Protein AF-A0A822G5V5-F1 (afdb_monomer_lite)

Sequence (56 aa):
IGGNEKGEHFLQIKDILPDGPAARDGKLRRGDILVYVNDTNVLGFSHTDVVRIFQS

pLDDT: mean 79.12, std 13.68, range [38.22, 92.31]

Organism: NCBI:txid392032

Secondary structure (DSSP, 8-state):
----------EE-----TTSHHHHH----TT-EE-EETTEE-TT--HHHHHHHHT-

Radius of gyration: 13.14 Å; chains: 1; bounding box: 42×22×24 Å

Structure (mmCIF, N/CA/C/O backbone):
data_AF-A0A822G5V5-F1
#
_entry.id   AF-A0A822G5V5-F1
#
loop_
_atom_site.group_PDB
_atom_site.id
_atom_site.type_symbol
_atom_site.label_atom_id
_atom_site.label_alt_id
_atom_site.label_comp_id
_atom_site.label_asym_id
_atom_site.label_entity_id
_atom_site.label_seq_id
_atom_site.pdbx_PDB_ins_code
_atom_site.Cartn_x
_atom_site.Cartn_y
_atom_site.Cartn_z
_atom_site.occupancy
_atom_site.B_iso_or_equiv
_atom_site.auth_seq_id
_atom_site.auth_comp_id
_atom_site.auth_asym_id
_atom_site.auth_atom_id
_atom_site.pdbx_PDB_model_num
ATOM 1 N N . ILE A 1 1 ? 29.361 2.232 -10.834 1.00 38.22 1 ILE A N 1
ATOM 2 C CA . ILE A 1 1 ? 29.248 1.851 -9.405 1.00 38.22 1 ILE A CA 1
ATOM 3 C C . ILE A 1 1 ? 28.018 2.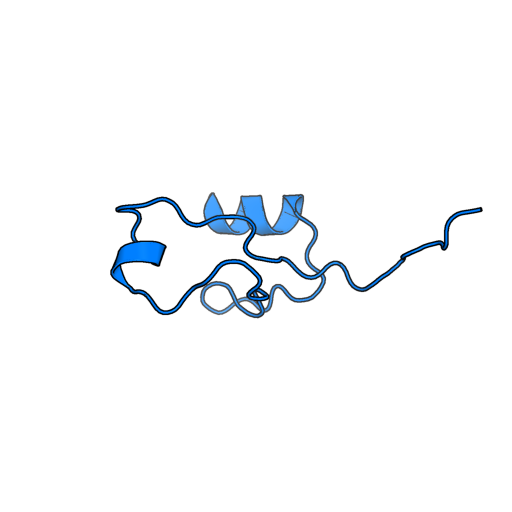539 -8.836 1.00 38.22 1 ILE A C 1
ATOM 5 O O . ILE A 1 1 ? 27.867 3.733 -9.055 1.00 38.22 1 ILE A O 1
ATOM 9 N N . GLY A 1 2 ? 27.092 1.731 -8.315 1.00 48.91 2 GLY A N 1
ATOM 10 C CA . GLY A 1 2 ? 25.663 2.026 -8.185 1.00 48.91 2 GLY A CA 1
ATOM 11 C C . GLY A 1 2 ? 25.341 3.253 -7.345 1.00 48.91 2 GLY A C 1
ATOM 12 O O . GLY A 1 2 ? 25.910 3.449 -6.272 1.00 48.91 2 GLY A O 1
ATOM 13 N N . GLY A 1 3 ? 24.424 4.061 -7.878 1.00 45.69 3 GLY A N 1
ATOM 14 C CA . GLY A 1 3 ? 23.840 5.195 -7.191 1.00 45.69 3 GLY A CA 1
ATOM 15 C C . GLY A 1 3 ? 23.211 4.737 -5.884 1.00 45.69 3 GLY A C 1
ATOM 16 O O . GLY A 1 3 ? 22.471 3.763 -5.816 1.00 45.69 3 GLY A O 1
ATOM 17 N N . ASN A 1 4 ? 23.560 5.455 -4.836 1.00 52.22 4 ASN A N 1
ATOM 18 C CA . ASN A 1 4 ? 22.872 5.520 -3.565 1.00 52.22 4 ASN A CA 1
ATOM 19 C C . ASN A 1 4 ? 21.427 6.003 -3.771 1.00 52.22 4 ASN A C 1
ATOM 21 O O . ASN A 1 4 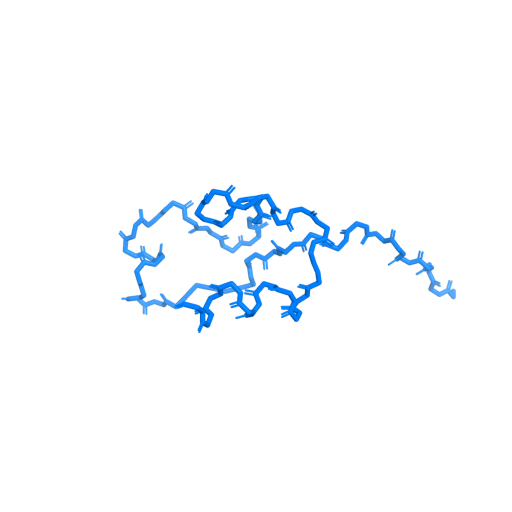? 21.095 7.146 -3.465 1.00 52.22 4 ASN A O 1
ATOM 25 N N . GLU A 1 5 ? 20.565 5.124 -4.274 1.00 55.88 5 GLU A N 1
ATOM 26 C CA . GLU A 1 5 ? 19.122 5.326 -4.356 1.00 55.88 5 GLU A CA 1
ATOM 27 C C . GLU A 1 5 ? 18.531 5.315 -2.938 1.00 55.88 5 GLU A C 1
ATOM 29 O O . GLU A 1 5 ? 17.796 4.417 -2.543 1.00 55.88 5 GLU A O 1
ATOM 34 N N . LYS A 1 6 ? 18.784 6.382 -2.171 1.00 50.97 6 LYS A N 1
ATOM 35 C CA . LYS A 1 6 ? 17.795 6.910 -1.220 1.00 50.97 6 LYS A CA 1
ATOM 36 C C . LYS A 1 6 ? 16.658 7.553 -2.023 1.00 50.97 6 LYS A C 1
ATOM 38 O O . LYS A 1 6 ? 16.336 8.721 -1.837 1.00 50.97 6 LYS A O 1
ATOM 43 N N . GLY A 1 7 ? 16.143 6.819 -3.004 1.00 49.31 7 GLY A N 1
ATOM 44 C CA . GLY A 1 7 ? 14.955 7.181 -3.742 1.00 49.31 7 GLY A CA 1
ATOM 45 C C . GLY A 1 7 ? 13.808 6.828 -2.827 1.00 49.31 7 GLY A C 1
ATOM 46 O O . GLY A 1 7 ? 13.603 5.649 -2.564 1.00 49.31 7 GLY A O 1
ATOM 47 N N . GLU A 1 8 ? 13.183 7.854 -2.256 1.00 55.56 8 GLU A N 1
ATOM 48 C CA . GLU A 1 8 ? 11.788 7.875 -1.816 1.00 55.56 8 GLU A CA 1
ATOM 49 C C . GLU A 1 8 ? 11.142 6.475 -1.862 1.00 55.56 8 GLU A C 1
ATOM 51 O O . GLU A 1 8 ? 10.723 6.009 -2.924 1.00 55.56 8 GLU A O 1
ATOM 56 N N . HIS A 1 9 ? 11.165 5.747 -0.739 1.00 65.25 9 HIS A N 1
ATOM 57 C CA . HIS A 1 9 ? 10.674 4.369 -0.680 1.00 65.25 9 HIS A CA 1
ATOM 58 C C . HIS A 1 9 ? 9.145 4.374 -0.777 1.00 65.25 9 HIS A C 1
ATOM 60 O O . HIS A 1 9 ? 8.430 4.283 0.217 1.00 65.25 9 HIS A O 1
ATOM 66 N N . PHE A 1 10 ? 8.638 4.543 -1.991 1.00 75.06 10 PHE A N 1
ATOM 67 C CA . PHE A 1 10 ? 7.226 4.452 -2.291 1.00 75.06 10 PHE A CA 1
ATOM 68 C C . PHE A 1 10 ? 6.816 2.987 -2.352 1.00 75.06 10 PHE A C 1
ATOM 70 O O . PHE A 1 10 ? 7.488 2.145 -2.954 1.00 75.06 10 PHE A O 1
ATOM 77 N N . LEU A 1 11 ? 5.678 2.681 -1.744 1.00 81.69 11 LEU A N 1
ATOM 78 C CA . LEU A 1 11 ? 5.126 1.340 -1.774 1.00 81.69 11 LEU A CA 1
ATOM 79 C C . LEU A 1 11 ? 4.399 1.140 -3.091 1.00 81.69 11 LEU A C 1
ATOM 81 O O . LEU A 1 11 ? 3.319 1.680 -3.311 1.00 81.69 11 LEU A O 1
ATOM 85 N N . GLN A 1 12 ? 5.019 0.372 -3.976 1.00 86.81 12 GLN A N 1
ATOM 86 C CA . GLN A 1 12 ? 4.460 0.064 -5.278 1.00 86.81 12 GLN A CA 1
ATOM 87 C C . GLN A 1 12 ? 3.738 -1.283 -5.262 1.00 86.81 12 GLN A C 1
ATOM 89 O O . GLN A 1 12 ? 4.234 -2.271 -4.710 1.00 86.81 12 GLN A O 1
ATOM 94 N N . ILE A 1 13 ? 2.592 -1.352 -5.934 1.00 86.94 13 ILE A N 1
ATOM 95 C CA . ILE A 1 13 ? 1.882 -2.608 -6.155 1.00 86.94 13 ILE A CA 1
ATOM 96 C C . ILE A 1 13 ? 2.690 -3.469 -7.125 1.00 86.94 13 ILE A C 1
ATOM 98 O O . ILE A 1 13 ? 2.766 -3.195 -8.325 1.00 86.94 13 ILE A O 1
ATOM 102 N N . LYS A 1 14 ? 3.296 -4.532 -6.592 1.00 84.81 14 LYS A N 1
ATOM 103 C CA . LYS A 1 14 ? 4.088 -5.486 -7.377 1.00 84.81 14 LYS A CA 1
ATOM 104 C C . LYS A 1 14 ? 3.216 -6.471 -8.143 1.00 84.81 14 LYS A C 1
ATOM 106 O O . LYS A 1 14 ? 3.526 -6.800 -9.286 1.00 84.81 14 LYS A O 1
ATOM 111 N N . ASP A 1 15 ? 2.162 -6.952 -7.500 1.00 87.31 15 ASP A N 1
ATOM 112 C CA . ASP A 1 15 ? 1.226 -7.891 -8.091 1.00 87.31 15 ASP A CA 1
ATOM 113 C C . ASP A 1 15 ? -0.130 -7.797 -7.399 1.00 87.31 15 ASP A C 1
ATOM 115 O O . ASP A 1 15 ? -0.219 -7.345 -6.254 1.00 87.31 15 ASP A O 1
ATOM 119 N N . ILE A 1 16 ? -1.177 -8.219 -8.099 1.00 88.31 16 ILE A N 1
ATOM 120 C CA . ILE A 1 16 ? -2.534 -8.272 -7.564 1.00 88.31 16 ILE A CA 1
ATOM 121 C C . ILE A 1 16 ? -3.024 -9.697 -7.708 1.00 88.31 16 ILE A C 1
ATOM 123 O O . ILE A 1 16 ? -2.999 -10.264 -8.796 1.00 88.31 16 ILE A O 1
ATOM 127 N N . LEU A 1 17 ? -3.493 -10.260 -6.597 1.00 89.94 17 LEU A N 1
ATOM 128 C CA . LEU A 1 17 ? -4.036 -11.606 -6.603 1.00 89.94 17 LEU A CA 1
ATOM 129 C C . LEU A 1 17 ? -5.273 -11.663 -7.512 1.00 89.94 17 LEU A C 1
ATOM 131 O O . LEU A 1 17 ? -6.234 -10.929 -7.247 1.00 89.94 17 LEU A O 1
ATOM 135 N N . PRO A 1 18 ? -5.280 -12.526 -8.545 1.00 81.50 18 PRO A N 1
ATOM 136 C CA . PRO A 1 18 ? -6.495 -12.805 -9.295 1.00 81.50 18 PRO A CA 1
ATOM 137 C C . PRO A 1 18 ? -7.542 -13.359 -8.318 1.00 81.50 18 PRO A C 1
ATOM 139 O O . PRO A 1 18 ? -7.208 -14.127 -7.420 1.00 81.50 18 PRO A O 1
ATOM 142 N N . ASP A 1 19 ? -8.778 -12.870 -8.422 1.00 89.38 19 ASP A N 1
ATOM 143 C CA . ASP A 1 19 ? -9.898 -13.111 -7.489 1.00 89.38 19 ASP A CA 1
ATOM 144 C C . ASP A 1 19 ? -9.781 -12.481 -6.087 1.00 89.38 19 ASP A C 1
ATOM 146 O O . ASP A 1 19 ? -10.716 -12.558 -5.282 1.00 89.38 19 ASP A O 1
ATOM 150 N N . GLY A 1 20 ? -8.687 -11.773 -5.798 1.00 88.25 20 GLY A N 1
ATOM 151 C CA . GLY A 1 20 ? -8.551 -10.979 -4.582 1.00 88.25 20 GLY A CA 1
ATOM 152 C C . GLY A 1 20 ? -9.486 -9.759 -4.566 1.00 88.25 20 GLY A C 1
ATOM 153 O O . GLY A 1 20 ? -9.906 -9.271 -5.618 1.00 88.25 20 GLY A O 1
ATOM 154 N N . PRO A 1 21 ? -9.783 -9.190 -3.385 1.00 88.56 21 PRO A N 1
ATOM 155 C CA . PRO A 1 21 ? -10.647 -8.011 -3.266 1.00 88.56 21 PRO A CA 1
ATOM 156 C C . PRO A 1 21 ? -10.137 -6.815 -4.088 1.00 88.56 21 PRO A C 1
ATOM 158 O O . PRO A 1 21 ? -10.933 -6.130 -4.723 1.00 88.56 21 PRO A O 1
ATOM 161 N N . ALA A 1 22 ? -8.815 -6.622 -4.164 1.00 89.81 22 ALA A N 1
ATOM 162 C CA . ALA A 1 22 ? -8.193 -5.586 -4.991 1.00 89.81 22 ALA A CA 1
ATOM 163 C C . ALA A 1 22 ? -8.413 -5.798 -6.503 1.00 89.81 22 ALA A C 1
ATOM 165 O O . ALA A 1 22 ? -8.663 -4.834 -7.224 1.00 89.81 22 ALA A O 1
ATOM 166 N N . ALA A 1 23 ? -8.371 -7.048 -6.984 1.00 89.75 23 ALA A N 1
ATOM 167 C CA . ALA A 1 23 ? -8.674 -7.367 -8.380 1.00 89.75 23 ALA A CA 1
ATOM 168 C C . ALA A 1 23 ? -10.164 -7.176 -8.693 1.00 89.75 23 ALA A C 1
ATOM 170 O O . ALA A 1 23 ? -10.504 -6.661 -9.755 1.00 89.75 23 ALA A O 1
ATOM 171 N N . ARG A 1 24 ? -11.050 -7.557 -7.761 1.00 92.31 24 ARG A N 1
ATOM 172 C CA . ARG A 1 24 ? -12.507 -7.415 -7.912 1.00 92.31 24 ARG A CA 1
ATOM 173 C C . ARG A 1 24 ? -12.961 -5.957 -7.909 1.00 92.31 24 ARG A C 1
ATOM 175 O O . ARG A 1 24 ? -13.898 -5.632 -8.629 1.00 92.31 24 ARG A O 1
ATOM 182 N N . ASP A 1 25 ? -12.308 -5.096 -7.127 1.00 91.12 25 ASP A N 1
ATOM 183 C CA . ASP A 1 25 ? -12.551 -3.647 -7.165 1.00 91.12 25 ASP A CA 1
ATOM 184 C C . ASP A 1 25 ? -11.999 -3.012 -8.455 1.00 91.12 25 ASP A C 1
ATOM 186 O O . ASP A 1 25 ? -12.544 -2.028 -8.949 1.00 91.12 25 ASP A O 1
ATOM 190 N N . GLY A 1 26 ? -10.927 -3.575 -9.029 1.00 87.88 26 GLY A N 1
ATOM 191 C CA . GLY A 1 26 ? -10.392 -3.204 -10.347 1.00 87.88 26 GLY A CA 1
ATOM 192 C C . GLY A 1 26 ? -9.743 -1.816 -10.429 1.00 87.88 26 GLY A C 1
ATOM 193 O O . GLY A 1 26 ? -9.291 -1.409 -11.504 1.00 87.88 26 GLY A O 1
ATOM 194 N N . LYS A 1 27 ? -9.689 -1.084 -9.312 1.00 89.44 27 LYS A N 1
ATOM 195 C CA . LYS A 1 27 ? -9.074 0.247 -9.224 1.00 89.44 27 LYS A CA 1
ATOM 196 C C . LYS A 1 27 ? -7.560 0.191 -9.092 1.00 89.44 27 LYS A C 1
ATOM 198 O O . LYS A 1 27 ? -6.884 1.069 -9.610 1.00 89.44 27 LYS A O 1
ATOM 203 N N . LEU A 1 28 ? -7.051 -0.830 -8.407 1.00 90.19 28 LEU A N 1
ATOM 204 C CA . LEU A 1 28 ? -5.622 -1.020 -8.193 1.00 90.19 28 LEU A CA 1
ATOM 205 C C . LEU A 1 28 ? -5.011 -1.792 -9.357 1.00 90.19 28 LEU A C 1
ATOM 207 O O . LEU A 1 28 ? -5.603 -2.754 -9.855 1.00 90.19 28 LEU A O 1
ATOM 211 N N . ARG A 1 29 ? -3.809 -1.394 -9.774 1.00 89.25 29 ARG A N 1
ATOM 212 C CA . ARG A 1 29 ? -3.035 -2.052 -10.828 1.00 89.25 29 ARG A CA 1
ATOM 213 C C . ARG A 1 29 ? -1.573 -2.193 -10.440 1.00 89.25 29 ARG A C 1
ATOM 215 O O . ARG A 1 29 ? -1.031 -1.462 -9.614 1.00 89.25 29 ARG A O 1
ATOM 222 N N . ARG A 1 30 ? -0.912 -3.160 -11.073 1.00 87.94 30 ARG A N 1
ATOM 223 C CA . ARG A 1 30 ? 0.537 -3.309 -10.956 1.00 87.94 30 ARG A CA 1
ATOM 224 C C . ARG A 1 30 ? 1.228 -2.035 -11.437 1.00 87.94 30 ARG A C 1
ATOM 226 O O . ARG A 1 30 ? 0.955 -1.563 -12.537 1.00 87.94 30 ARG A O 1
ATOM 233 N N . GLY A 1 31 ? 2.163 -1.544 -10.633 1.00 86.75 31 GLY A N 1
ATOM 234 C CA . GLY A 1 31 ? 2.890 -0.307 -10.893 1.00 86.75 31 GLY A CA 1
ATOM 235 C C . GLY A 1 31 ? 2.325 0.915 -10.168 1.00 86.75 31 GLY A C 1
ATOM 236 O O . GLY A 1 31 ? 3.044 1.910 -10.064 1.00 86.75 31 GLY A O 1
ATOM 237 N N . ASP A 1 32 ? 1.112 0.831 -9.616 1.00 89.06 32 ASP A N 1
ATOM 238 C CA . ASP A 1 32 ? 0.518 1.921 -8.842 1.00 89.06 32 ASP A CA 1
ATOM 239 C C . ASP A 1 32 ? 1.261 2.135 -7.522 1.00 89.06 32 ASP A C 1
ATOM 241 O O . ASP A 1 32 ? 1.785 1.191 -6.921 1.00 89.06 32 ASP A O 1
ATOM 245 N N . ILE A 1 33 ? 1.282 3.385 -7.061 1.00 88.12 33 ILE A N 1
ATOM 246 C CA . ILE A 1 33 ? 1.908 3.786 -5.802 1.00 88.12 33 ILE A CA 1
ATOM 247 C C . ILE A 1 33 ? 0.834 3.953 -4.732 1.00 88.12 33 ILE A C 1
ATOM 249 O O . ILE A 1 33 ? -0.153 4.666 -4.915 1.00 88.12 33 ILE A O 1
ATOM 253 N N . LEU A 1 34 ? 1.060 3.317 -3.590 1.00 86.62 34 LEU A N 1
ATOM 254 C CA . LEU A 1 34 ? 0.208 3.418 -2.423 1.00 86.62 34 LEU A CA 1
ATOM 255 C C . LEU A 1 34 ? 0.526 4.707 -1.663 1.00 86.62 34 LEU A C 1
ATOM 257 O O . LEU A 1 34 ? 1.618 4.879 -1.123 1.00 86.62 34 LEU A O 1
ATOM 261 N N . VAL A 1 35 ? -0.447 5.614 -1.644 1.00 87.94 35 VAL A N 1
ATOM 262 C CA . VAL A 1 35 ? -0.349 6.923 -0.979 1.00 87.94 35 VAL A CA 1
ATOM 263 C C . VAL A 1 35 ? -1.036 6.890 0.385 1.00 87.94 35 VAL A C 1
ATOM 265 O O . V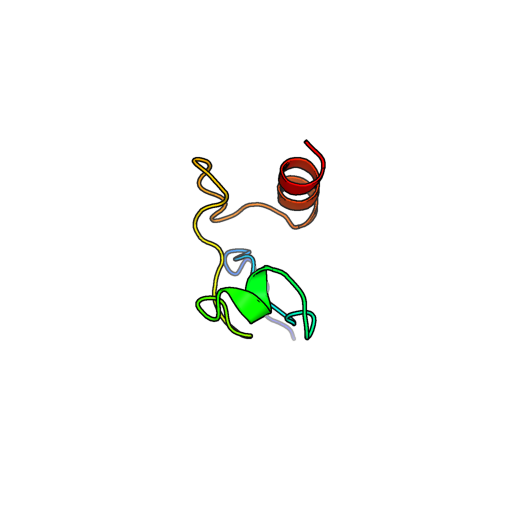AL A 1 35 ? -0.507 7.402 1.369 1.00 87.94 35 VAL A O 1
ATOM 268 N N . TYR A 1 36 ? -2.201 6.244 0.447 1.00 86.25 36 TYR A N 1
ATOM 269 C CA . TYR A 1 36 ? -3.023 6.118 1.645 1.00 86.25 36 TYR A CA 1
ATOM 270 C C . TYR A 1 36 ? -3.492 4.676 1.822 1.00 86.25 36 TYR A C 1
ATOM 272 O O . TYR A 1 36 ? -3.853 4.010 0.850 1.00 86.25 36 TYR A O 1
ATOM 280 N N . VAL A 1 37 ? -3.516 4.217 3.071 1.00 85.56 37 VAL A N 1
ATOM 281 C CA . VAL A 1 37 ? -4.182 2.978 3.485 1.00 85.56 37 VAL A CA 1
ATOM 282 C C . VAL A 1 37 ? -5.176 3.346 4.569 1.00 85.56 37 VAL A C 1
ATOM 284 O O . VAL A 1 37 ? -4.782 3.839 5.627 1.00 85.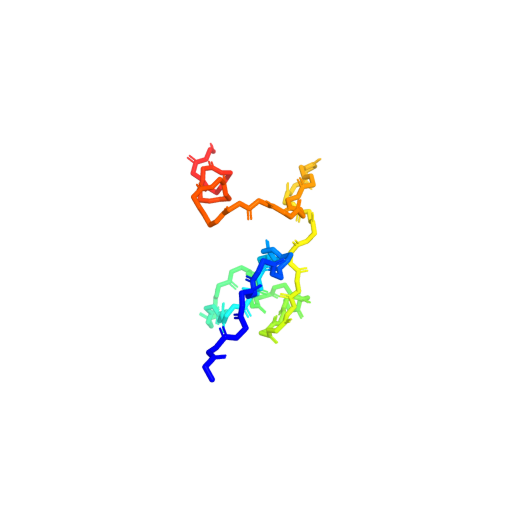56 37 VAL A O 1
ATOM 287 N N . ASN A 1 38 ? -6.461 3.122 4.293 1.00 83.88 38 ASN A N 1
ATOM 288 C CA . ASN A 1 38 ? -7.552 3.677 5.092 1.00 83.88 38 ASN A CA 1
ATOM 289 C C . ASN A 1 38 ? -7.364 5.205 5.211 1.00 83.88 38 ASN A C 1
ATOM 291 O O . ASN A 1 38 ? -7.274 5.880 4.187 1.00 83.88 38 ASN A O 1
ATOM 295 N N . ASP A 1 39 ? -7.210 5.729 6.427 1.00 86.62 39 ASP A N 1
ATOM 296 C CA . ASP A 1 39 ? -6.991 7.157 6.696 1.00 86.62 39 ASP A CA 1
ATOM 297 C C . ASP A 1 39 ? -5.519 7.514 6.988 1.00 86.62 39 ASP A C 1
ATOM 299 O O . ASP A 1 39 ? -5.204 8.642 7.367 1.00 86.62 39 ASP A O 1
ATOM 303 N N . THR A 1 40 ? -4.591 6.563 6.829 1.00 85.38 40 THR A N 1
ATOM 304 C CA . THR A 1 40 ? -3.161 6.775 7.107 1.00 85.38 40 THR A CA 1
ATOM 305 C C . THR A 1 40 ? -2.399 7.057 5.820 1.00 85.38 40 THR A C 1
ATOM 307 O O . THR A 1 40 ? -2.421 6.247 4.893 1.00 85.38 40 THR A O 1
ATOM 310 N N . ASN A 1 41 ? -1.695 8.192 5.764 1.00 86.75 41 ASN A N 1
ATOM 311 C CA . ASN A 1 41 ? -0.739 8.468 4.692 1.00 86.75 41 ASN A CA 1
ATOM 312 C C . ASN A 1 41 ? 0.484 7.558 4.873 1.00 86.75 41 ASN A C 1
ATOM 314 O O . ASN A 1 41 ? 1.147 7.624 5.907 1.00 86.75 41 ASN A O 1
ATOM 318 N N . VAL A 1 42 ? 0.756 6.717 3.877 1.00 85.19 42 VAL A N 1
ATOM 319 C CA . VAL A 1 42 ? 1.854 5.738 3.892 1.00 85.19 42 VAL A CA 1
ATOM 320 C C . VAL A 1 42 ? 2.997 6.116 2.947 1.00 85.19 42 VAL A C 1
ATOM 322 O O . VAL A 1 42 ? 3.883 5.302 2.681 1.00 85.19 42 VAL A O 1
ATOM 325 N N . LEU A 1 43 ? 3.007 7.343 2.421 1.00 84.00 43 LEU A N 1
ATOM 326 C CA . LEU A 1 43 ? 4.137 7.836 1.642 1.00 84.00 43 LEU A CA 1
ATOM 327 C C . LEU A 1 43 ? 5.393 7.860 2.519 1.00 84.00 43 LEU A C 1
ATOM 329 O O . LEU A 1 43 ? 5.412 8.465 3.589 1.00 84.00 43 LEU A O 1
ATOM 333 N N . GLY A 1 44 ? 6.446 7.186 2.058 1.00 77.88 44 GLY A N 1
ATOM 334 C CA . GLY A 1 44 ? 7.706 7.057 2.792 1.00 77.88 44 GLY A CA 1
ATOM 335 C C . GLY A 1 44 ? 7.705 5.979 3.878 1.00 77.88 44 GLY A C 1
ATOM 336 O O . GLY A 1 44 ? 8.700 5.849 4.591 1.00 77.88 44 GLY A O 1
ATOM 337 N N . PHE A 1 45 ? 6.631 5.192 4.010 1.00 81.62 45 PHE A N 1
ATOM 338 C CA . PHE A 1 45 ? 6.625 4.057 4.927 1.00 81.62 45 PHE A CA 1
ATOM 339 C C . PHE A 1 45 ? 7.535 2.952 4.404 1.00 81.62 45 PHE A C 1
ATOM 341 O O . PHE A 1 45 ? 7.568 2.647 3.209 1.00 81.62 45 PHE A O 1
ATOM 348 N N . SER A 1 46 ? 8.245 2.298 5.321 1.00 80.19 46 SER A N 1
ATOM 349 C CA . SER A 1 46 ? 8.978 1.093 4.968 1.00 80.19 46 SER A CA 1
ATOM 350 C C . SER A 1 46 ? 8.011 -0.070 4.744 1.00 80.19 46 SER A C 1
ATOM 352 O O . SER A 1 46 ? 6.871 -0.072 5.219 1.00 80.19 46 SER A O 1
ATOM 354 N N . HIS A 1 47 ? 8.486 -1.111 4.057 1.00 75.81 47 HIS A N 1
ATOM 355 C CA . HIS A 1 47 ? 7.713 -2.340 3.877 1.00 75.81 47 HIS A CA 1
ATOM 356 C C . HIS A 1 47 ? 7.189 -2.893 5.216 1.00 75.81 47 HIS A C 1
ATOM 358 O O . HIS A 1 47 ? 6.032 -3.294 5.313 1.00 75.81 47 HIS A O 1
ATOM 364 N N . THR A 1 48 ? 8.018 -2.848 6.263 1.00 79.88 48 THR A N 1
ATOM 365 C CA . THR A 1 48 ? 7.677 -3.331 7.606 1.00 79.88 48 THR A CA 1
ATOM 366 C C . THR A 1 48 ? 6.539 -2.537 8.245 1.00 79.88 48 THR A C 1
ATOM 368 O O . THR A 1 48 ? 5.677 -3.126 8.896 1.00 79.88 48 THR A O 1
ATOM 371 N N . ASP A 1 49 ? 6.512 -1.216 8.058 1.00 81.44 49 ASP A N 1
ATOM 372 C CA . ASP A 1 49 ? 5.496 -0.354 8.668 1.00 81.44 49 ASP A CA 1
ATOM 373 C C . ASP A 1 49 ? 4.115 -0.614 8.068 1.00 81.44 49 ASP A C 1
ATOM 375 O O . ASP A 1 49 ? 3.125 -0.708 8.791 1.00 81.44 49 ASP A O 1
ATOM 379 N N . VAL A 1 50 ? 4.041 -0.823 6.753 1.00 78.00 50 VAL A N 1
ATOM 380 C CA . VAL A 1 50 ? 2.762 -1.107 6.092 1.00 78.00 50 VAL A CA 1
ATOM 381 C C . VAL A 1 50 ? 2.253 -2.515 6.348 1.00 78.00 50 VAL A C 1
ATOM 383 O O . VAL A 1 50 ? 1.044 -2.698 6.482 1.00 78.00 50 VAL A O 1
ATOM 386 N N . VAL A 1 51 ? 3.136 -3.500 6.519 1.00 82.25 51 VAL A N 1
ATOM 387 C CA . VAL A 1 51 ? 2.709 -4.835 6.966 1.00 82.25 51 VAL A CA 1
ATOM 388 C C . VAL A 1 51 ? 1.954 -4.751 8.297 1.00 82.25 51 VAL A C 1
ATOM 390 O O . VAL A 1 51 ? 0.950 -5.438 8.457 1.00 82.25 51 VAL A O 1
ATOM 393 N N . ARG A 1 52 ? 2.358 -3.868 9.220 1.00 82.69 52 ARG A N 1
ATOM 394 C CA . ARG A 1 52 ? 1.647 -3.675 10.497 1.00 82.69 52 ARG A CA 1
ATOM 395 C C . ARG A 1 52 ? 0.245 -3.092 10.321 1.00 82.69 52 ARG A C 1
ATOM 397 O O . ARG A 1 52 ? -0.656 -3.494 11.049 1.00 82.69 52 ARG A O 1
ATOM 404 N N . ILE A 1 53 ? 0.053 -2.191 9.355 1.00 81.25 53 ILE A N 1
ATOM 405 C CA . ILE A 1 53 ? -1.270 -1.622 9.044 1.00 81.25 53 ILE A CA 1
ATOM 406 C C . ILE A 1 53 ? -2.218 -2.706 8.528 1.00 81.25 53 ILE A C 1
ATOM 408 O O . ILE A 1 53 ? -3.373 -2.745 8.930 1.00 81.25 53 ILE A O 1
ATOM 412 N N . PHE A 1 54 ? -1.734 -3.611 7.673 1.00 78.19 54 PHE A N 1
ATOM 413 C CA . PHE A 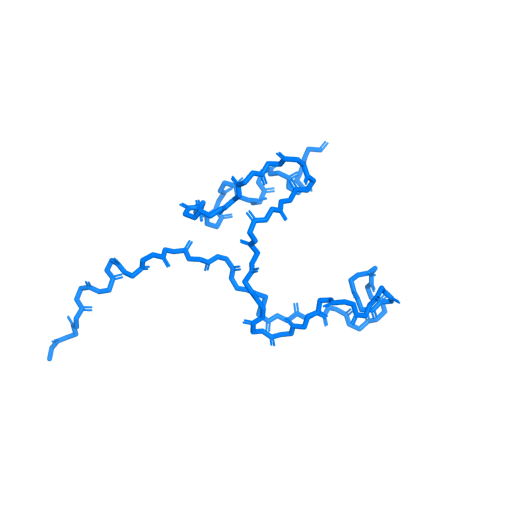1 54 ? -2.545 -4.722 7.163 1.00 78.19 54 PHE A CA 1
ATOM 414 C C . PHE A 1 54 ? -2.791 -5.842 8.189 1.00 78.19 54 PHE A C 1
ATOM 416 O O . PHE A 1 54 ? -3.641 -6.696 7.953 1.00 78.19 54 PHE A O 1
ATOM 423 N N . GLN A 1 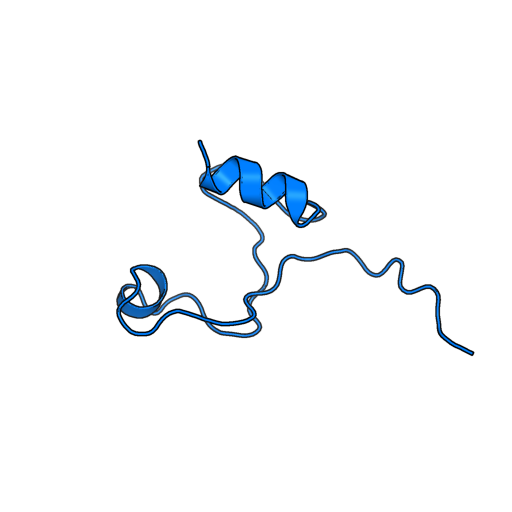55 ? -2.037 -5.869 9.291 1.00 75.38 55 GLN A N 1
ATOM 424 C CA . GLN A 1 55 ? -2.151 -6.863 10.365 1.00 75.38 55 GLN A CA 1
ATOM 425 C C . GLN A 1 55 ? -2.986 -6.390 11.570 1.00 75.38 55 GLN A C 1
ATOM 427 O O . GLN A 1 55 ? -3.138 -7.166 12.514 1.00 75.38 55 GLN A O 1
ATOM 432 N N . SER A 1 56 ? -3.482 -5.146 11.563 1.00 55.59 56 SER A N 1
ATOM 433 C CA . SER A 1 56 ? -4.384 -4.606 12.597 1.00 55.59 56 SER A CA 1
ATOM 434 C C . SER A 1 56 ? -5.843 -4.881 12.259 1.00 55.59 56 SER A C 1
ATOM 436 O O . SER A 1 56 ? -6.600 -5.189 13.203 1.00 55.59 56 SER A O 1
#

Foldseek 3Di:
DDDPPPPFPWDFAQDDDVVDPCVVVVPDDGGDTDQDDPHDGCGSPDPVRVVVVVVD

InterPro domains:
  IPR001478 PDZ domain [PF00595] (4-52)
  IPR001478 PDZ domain [PS50106] (1-56)
  IPR036034 PDZ superfamily [G3DSA:2.30.42.10] (1-56)
  IPR036034 PDZ superfamily [SSF50156] (5-55)